Protein AF-A0A1A0UP91-F1 (afdb_monomer)

pLDDT: mean 86.41, std 17.24, range [36.59, 98.38]

Mean predicted aligned error: 8.43 Å

Secondary structure (DSSP, 8-state):
--------PPPPHHHHHHHHHHHHHTS---TT--HHHHHHHHHHHHHHHHHHHHHHHHHHHHHHHHHHHHHTTTPPPPHHHHHHHHHHHHHHHHHHHHIIIIIHHHHHHHHTT--------

Sequence (121 aa):
MCTVEYMPLETDPSILHAVKTVYTTDLGLPDDWTDAQRAEFIVAEAEKITWMVRAEASALGDQSIEQWTRRHDGRAPDPRVRSALRIAARAQALHIVLNTELYELIASDTEDEYPERVRTA

Foldseek 3Di:
DDPPPPPQPPQDVVLLVLLVCLCVPFVDDDPPDDPVRVNVVSRVLSSVLSVQLVVQLVVQLVVQQVVVCVVVVNDGDDPVVSVVSSVVSSVVSNVVSCCVSGVVVSVVVVVVVDDDPDDDD

Structure (mmCIF, N/CA/C/O backbone):
data_AF-A0A1A0UP91-F1
#
_entry.id   AF-A0A1A0UP91-F1
#
loop_
_atom_site.group_PDB
_atom_site.id
_atom_site.type_symbol
_atom_site.label_atom_id
_atom_site.label_alt_id
_atom_site.label_comp_id
_atom_site.label_asym_id
_atom_site.label_entity_id
_atom_site.label_seq_id
_atom_site.pdbx_PDB_ins_code
_atom_site.Cartn_x
_atom_site.Cartn_y
_atom_site.Cartn_z
_atom_site.occupancy
_atom_site.B_iso_or_equiv
_atom_site.auth_seq_id
_atom_site.auth_comp_id
_atom_site.auth_asym_id
_atom_site.auth_atom_id
_atom_site.pdbx_PDB_model_num
ATOM 1 N N . MET A 1 1 ? 28.492 9.913 18.419 1.00 40.47 1 MET A N 1
ATOM 2 C CA . MET A 1 1 ? 27.319 9.022 18.343 1.00 40.47 1 MET A CA 1
ATOM 3 C C . MET A 1 1 ? 26.376 9.645 17.333 1.00 40.47 1 MET A C 1
ATOM 5 O O . MET A 1 1 ? 25.957 10.769 17.561 1.00 40.47 1 MET A O 1
ATOM 9 N N . CYS A 1 2 ? 26.149 9.007 16.187 1.00 36.59 2 CYS A N 1
ATOM 10 C CA . CYS A 1 2 ? 25.166 9.498 15.226 1.00 36.59 2 CYS A CA 1
ATOM 11 C C . CYS A 1 2 ? 23.786 9.114 15.757 1.00 36.59 2 CYS A C 1
ATOM 13 O O . CYS A 1 2 ? 23.441 7.936 15.773 1.00 36.59 2 CYS A O 1
ATOM 15 N N . THR A 1 3 ? 23.029 10.090 16.246 1.00 40.69 3 THR A N 1
ATOM 16 C CA . THR A 1 3 ? 21.586 9.945 16.401 1.00 40.69 3 THR A CA 1
ATOM 17 C C . THR A 1 3 ? 21.033 9.797 14.992 1.00 40.69 3 THR A C 1
ATOM 19 O O . THR A 1 3 ? 21.037 10.754 14.222 1.00 40.69 3 THR A O 1
ATOM 22 N N . VAL A 1 4 ? 20.640 8.581 14.618 1.00 52.25 4 VAL A N 1
ATOM 23 C CA . VAL A 1 4 ? 19.670 8.405 13.539 1.00 52.25 4 VAL A CA 1
ATOM 24 C C . VAL A 1 4 ? 18.430 9.149 14.010 1.00 52.25 4 VAL A C 1
ATOM 26 O O . VAL A 1 4 ? 17.682 8.647 14.844 1.00 52.25 4 VAL A O 1
ATOM 29 N N . GLU A 1 5 ? 18.281 10.400 13.575 1.00 44.28 5 GLU A N 1
ATOM 30 C CA . GLU A 1 5 ? 16.986 11.056 13.594 1.00 44.28 5 GLU A CA 1
ATOM 31 C C . GLU A 1 5 ? 16.066 10.122 12.821 1.00 44.28 5 GLU A C 1
ATOM 33 O O . GLU A 1 5 ? 16.178 9.969 11.603 1.00 44.28 5 GLU A O 1
ATOM 38 N N . TYR A 1 6 ? 15.223 9.414 13.566 1.00 51.81 6 TYR A N 1
ATOM 39 C CA . TYR A 1 6 ? 14.048 8.762 13.038 1.00 51.81 6 TYR A CA 1
ATOM 40 C C . TYR A 1 6 ? 13.205 9.904 12.483 1.00 51.81 6 TYR A C 1
ATOM 42 O O . TYR A 1 6 ? 12.434 10.512 13.211 1.00 51.81 6 TYR A O 1
ATOM 50 N N . MET A 1 7 ? 13.459 10.309 11.238 1.00 52.22 7 MET A N 1
ATOM 51 C CA . MET A 1 7 ? 12.531 11.148 10.504 1.00 52.22 7 MET A CA 1
ATOM 52 C C . MET A 1 7 ? 11.326 10.246 10.273 1.00 52.22 7 MET A C 1
ATOM 54 O O . MET A 1 7 ? 11.456 9.314 9.470 1.00 52.22 7 MET A O 1
ATOM 58 N N . PRO A 1 8 ? 10.197 10.441 10.985 1.00 55.44 8 PRO A N 1
ATOM 59 C CA . PRO A 1 8 ? 9.002 9.702 10.653 1.00 55.44 8 PR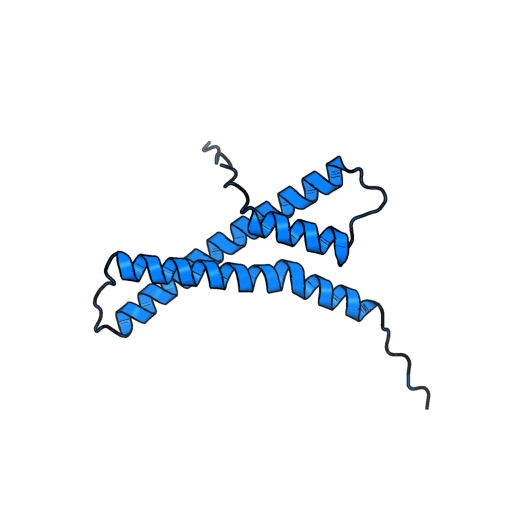O A CA 1
ATOM 60 C C . PRO A 1 8 ? 8.662 10.132 9.233 1.00 55.44 8 PRO A C 1
ATOM 62 O O . PRO A 1 8 ? 8.321 11.284 8.957 1.00 55.44 8 PRO A O 1
ATOM 65 N N . LEU A 1 9 ? 8.887 9.229 8.289 1.00 59.28 9 LEU A N 1
ATOM 66 C CA . LEU A 1 9 ? 8.382 9.424 6.953 1.00 59.28 9 LEU A CA 1
ATOM 67 C C . LEU A 1 9 ? 6.867 9.448 7.095 1.00 59.28 9 LEU A C 1
ATOM 69 O O . LEU A 1 9 ? 6.307 8.484 7.606 1.00 59.28 9 LEU A O 1
ATOM 73 N N . GLU A 1 10 ? 6.234 10.541 6.665 1.00 80.12 10 GLU A N 1
ATOM 74 C CA . GLU A 1 10 ? 4.780 10.683 6.753 1.00 80.12 10 GLU A CA 1
ATOM 75 C C . GLU A 1 10 ? 4.096 9.409 6.241 1.00 80.12 10 GLU A C 1
ATOM 77 O O . GLU A 1 10 ? 4.397 8.923 5.136 1.00 80.12 10 GLU A O 1
ATOM 82 N N . THR A 1 11 ? 3.218 8.857 7.078 1.00 86.56 11 THR A N 1
ATOM 83 C CA . THR A 1 11 ? 2.389 7.695 6.773 1.00 86.56 11 THR A CA 1
ATOM 84 C C . THR A 1 11 ? 1.625 7.946 5.484 1.00 86.56 11 THR A C 1
ATOM 86 O O . THR A 1 11 ? 1.027 9.011 5.308 1.00 86.56 11 THR A O 1
ATOM 89 N N . ASP A 1 12 ? 1.622 6.979 4.565 1.00 89.75 12 ASP A N 1
ATOM 90 C CA . ASP A 1 12 ? 0.806 7.118 3.362 1.00 89.75 12 ASP A CA 1
ATOM 91 C C . ASP A 1 12 ? -0.681 7.094 3.772 1.00 89.75 12 ASP A C 1
ATOM 93 O O . ASP A 1 12 ? -1.124 6.123 4.396 1.00 89.75 12 ASP A O 1
ATOM 97 N N . PRO A 1 13 ? -1.476 8.130 3.446 1.00 92.38 13 PRO A N 1
ATOM 98 C CA . PRO A 1 13 ? -2.868 8.211 3.886 1.00 92.38 13 PRO A CA 1
ATOM 99 C C . PRO A 1 13 ? -3.723 7.060 3.340 1.00 92.38 13 PRO A C 1
ATOM 101 O O . PRO A 1 13 ? -4.697 6.663 3.980 1.00 92.38 13 PRO A O 1
ATOM 104 N N . SER A 1 14 ? -3.351 6.491 2.190 1.00 91.75 14 SER A N 1
ATOM 105 C CA . SER A 1 14 ? -4.049 5.343 1.600 1.00 91.75 14 SER A CA 1
ATOM 106 C C . SER A 1 14 ? -3.790 4.072 2.407 1.00 91.75 14 SER A C 1
ATOM 108 O O . SER A 1 14 ? -4.708 3.287 2.632 1.00 91.75 14 SER A O 1
ATOM 110 N N . ILE A 1 15 ? -2.552 3.895 2.883 1.00 95.19 15 ILE A N 1
ATOM 111 C CA . ILE A 1 15 ? -2.160 2.771 3.744 1.00 95.19 15 ILE A CA 1
ATOM 112 C C . ILE A 1 15 ? -2.844 2.905 5.103 1.00 95.19 15 ILE A C 1
ATOM 114 O O . ILE A 1 15 ? -3.463 1.951 5.564 1.00 95.19 15 ILE A O 1
ATOM 118 N N . LEU A 1 16 ? -2.822 4.099 5.704 1.00 95.69 16 LEU A N 1
ATOM 119 C CA . LEU A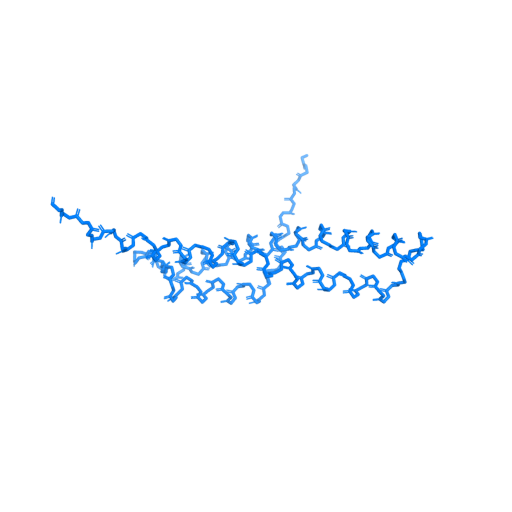 1 16 ? -3.521 4.364 6.963 1.00 95.69 16 LEU A CA 1
ATOM 120 C C . LEU A 1 16 ? -5.013 4.033 6.867 1.00 95.69 16 LEU A C 1
ATOM 122 O O . LEU A 1 16 ? -5.575 3.420 7.774 1.00 95.69 16 LEU A O 1
ATOM 126 N N . HIS A 1 17 ? -5.655 4.416 5.762 1.00 94.75 17 HIS A N 1
ATOM 127 C CA . HIS A 1 17 ? -7.052 4.080 5.525 1.00 94.75 17 HIS A CA 1
ATOM 128 C C . HIS A 1 17 ? -7.271 2.564 5.410 1.00 94.75 17 HIS A C 1
ATOM 130 O O . HIS A 1 17 ? -8.190 2.051 6.042 1.00 94.75 17 HIS A O 1
ATOM 136 N N . ALA A 1 18 ? -6.426 1.848 4.661 1.00 94.19 18 ALA A N 1
ATOM 137 C CA . ALA A 1 18 ? -6.534 0.398 4.500 1.00 94.19 18 ALA A CA 1
ATOM 138 C C . ALA A 1 18 ? -6.378 -0.350 5.835 1.00 94.19 18 ALA A C 1
ATOM 140 O O . ALA A 1 18 ? -7.233 -1.163 6.177 1.00 94.19 18 ALA A O 1
ATOM 141 N N . VAL A 1 19 ? -5.344 -0.014 6.615 1.00 95.56 19 VAL A N 1
ATOM 142 C CA . VAL A 1 19 ? -5.093 -0.584 7.950 1.00 95.56 19 VAL A CA 1
ATOM 143 C C . VAL A 1 19 ? -6.283 -0.327 8.867 1.00 95.56 19 VAL A C 1
ATOM 145 O O . VAL A 1 19 ? -6.816 -1.255 9.470 1.00 95.56 19 VAL A O 1
ATOM 148 N N . LYS A 1 20 ? -6.749 0.927 8.933 1.00 95.19 20 LYS A N 1
ATOM 149 C CA . LYS A 1 20 ? -7.907 1.285 9.754 1.00 95.19 20 LYS A CA 1
ATOM 150 C C . LYS A 1 20 ? -9.134 0.463 9.381 1.00 95.19 20 LYS A C 1
ATOM 152 O O . LYS A 1 20 ? -9.800 -0.040 10.277 1.00 95.19 20 LYS A O 1
ATOM 157 N N . THR A 1 21 ? -9.444 0.341 8.093 1.00 93.94 21 THR A N 1
ATOM 158 C CA . THR A 1 21 ? -10.593 -0.446 7.637 1.00 93.94 21 THR A CA 1
ATOM 159 C C . THR A 1 21 ? -10.458 -1.890 8.108 1.00 93.94 21 THR A C 1
ATOM 161 O O . THR A 1 21 ? -11.259 -2.303 8.934 1.00 93.94 21 THR A O 1
ATOM 164 N N . VAL A 1 22 ? -9.388 -2.591 7.723 1.00 93.69 22 VAL A N 1
ATOM 165 C CA . VAL A 1 22 ? -9.193 -4.020 8.029 1.00 93.69 22 VAL A CA 1
ATOM 166 C C . VAL A 1 22 ? -9.288 -4.329 9.527 1.00 93.69 22 VAL A C 1
ATOM 168 O O . VAL A 1 22 ? -9.998 -5.247 9.925 1.00 93.69 22 VAL A O 1
ATOM 171 N N . TYR A 1 23 ? -8.641 -3.538 10.385 1.00 92.75 23 TYR A N 1
ATOM 172 C CA . TYR A 1 23 ? -8.678 -3.773 11.835 1.00 92.75 23 TYR A CA 1
ATOM 173 C C . TYR A 1 23 ? -10.000 -3.376 12.502 1.00 92.75 23 TYR A C 1
ATOM 175 O O . TYR A 1 23 ? -10.272 -3.793 13.625 1.00 92.75 23 TYR A O 1
ATOM 183 N N . THR A 1 24 ? -10.833 -2.565 11.846 1.00 90.12 24 THR A N 1
ATOM 184 C CA . THR A 1 24 ? -12.165 -2.221 12.373 1.00 90.12 24 THR A CA 1
ATOM 185 C C . THR A 1 24 ? -13.287 -3.086 11.811 1.00 90.12 24 THR A C 1
ATOM 187 O O . THR A 1 24 ? -14.366 -3.094 12.402 1.00 90.12 24 THR A O 1
ATOM 190 N N . THR A 1 25 ? -13.057 -3.804 10.708 1.00 88.75 25 THR A N 1
ATOM 191 C CA . THR A 1 25 ? -14.077 -4.628 10.044 1.00 88.75 25 THR A CA 1
ATOM 192 C C . THR A 1 25 ? -13.808 -6.123 10.103 1.00 88.75 25 THR A C 1
ATOM 194 O O . THR A 1 25 ? -14.760 -6.867 10.315 1.00 88.75 25 THR A O 1
ATOM 197 N N . ASP A 1 26 ? -12.558 -6.551 9.923 1.00 88.62 26 ASP A N 1
ATOM 198 C CA . ASP A 1 26 ? -12.222 -7.956 9.669 1.00 88.62 26 ASP A CA 1
ATOM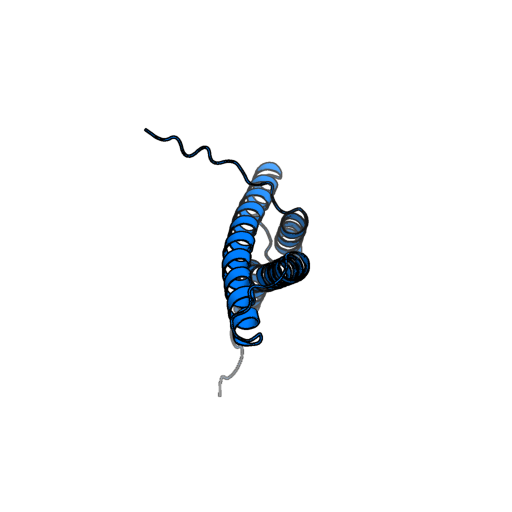 199 C C . ASP A 1 26 ? -11.400 -8.571 10.810 1.00 88.62 26 ASP A C 1
ATOM 201 O O . ASP A 1 26 ? -11.832 -9.556 11.391 1.00 88.62 26 ASP A O 1
ATOM 205 N N . LEU A 1 27 ? -10.259 -7.971 11.181 1.00 89.12 27 LEU A N 1
ATOM 206 C CA . LEU A 1 27 ? -9.344 -8.548 12.188 1.00 89.12 27 LEU A CA 1
ATOM 207 C C . LEU A 1 27 ? -9.725 -8.220 13.640 1.00 89.12 27 LEU A C 1
ATOM 209 O O . LEU A 1 27 ? -9.315 -8.904 14.574 1.00 89.12 27 LEU A O 1
ATOM 213 N N . GLY A 1 28 ? -10.470 -7.132 13.845 1.00 88.00 28 GLY A N 1
ATOM 214 C CA . GLY A 1 28 ? -10.763 -6.610 15.177 1.00 88.00 28 GLY A CA 1
ATOM 215 C C . GLY A 1 28 ? -9.533 -6.068 15.920 1.00 88.00 28 GLY A C 1
ATOM 216 O O . GLY A 1 28 ? -8.383 -6.190 15.503 1.00 88.00 28 GLY A O 1
ATOM 217 N N . LEU A 1 29 ? -9.788 -5.419 17.053 1.00 91.56 29 LEU A N 1
ATOM 218 C CA . LEU A 1 29 ? -8.770 -4.975 18.007 1.00 91.56 29 LEU A CA 1
ATOM 219 C C . LEU A 1 29 ? -9.224 -5.377 19.411 1.00 91.56 29 LEU A C 1
ATOM 221 O O . LEU A 1 29 ? -10.433 -5.476 19.630 1.00 91.56 29 LEU A O 1
ATOM 225 N N . PRO A 1 30 ? -8.305 -5.555 20.376 1.00 92.50 30 PRO A N 1
ATOM 226 C CA . PRO A 1 30 ? -8.681 -5.966 21.724 1.00 92.50 30 PRO A CA 1
ATOM 227 C C . PRO A 1 30 ? -9.740 -5.048 22.357 1.00 92.50 30 PRO A C 1
ATOM 229 O O . PRO A 1 30 ? -9.649 -3.815 22.305 1.00 92.50 30 PRO A O 1
ATOM 232 N N . ASP A 1 31 ? -10.768 -5.650 22.956 1.00 89.00 31 ASP A N 1
ATOM 233 C CA . ASP A 1 31 ? -11.913 -4.931 23.534 1.00 89.00 31 ASP A CA 1
ATOM 234 C C . ASP A 1 31 ? -11.548 -4.090 24.762 1.00 89.00 31 ASP A C 1
ATOM 236 O O . ASP A 1 31 ? -12.199 -3.088 25.051 1.00 89.00 31 ASP A O 1
ATOM 240 N N . ASP A 1 32 ? -10.483 -4.467 25.466 1.00 95.38 32 ASP A N 1
ATOM 241 C CA . ASP A 1 32 ? -9.951 -3.758 26.627 1.00 95.38 32 ASP A CA 1
ATOM 242 C C . ASP A 1 32 ? -9.095 -2.537 26.253 1.00 95.38 32 ASP A C 1
ATOM 244 O O . ASP A 1 32 ? -8.768 -1.721 27.120 1.00 95.38 32 ASP A O 1
ATOM 248 N N . TRP A 1 33 ? -8.746 -2.374 24.972 1.00 95.44 33 TRP A N 1
ATOM 249 C CA . TRP A 1 33 ? -8.001 -1.208 24.512 1.00 95.44 33 TRP A CA 1
ATOM 250 C C . TRP A 1 33 ? -8.878 0.037 24.451 1.00 95.44 33 TRP A C 1
ATOM 252 O O . TRP A 1 33 ? -9.943 0.053 23.833 1.00 95.44 33 TRP A O 1
ATOM 262 N N . THR A 1 34 ? -8.352 1.128 25.003 1.00 96.38 34 THR A N 1
ATOM 263 C CA . THR A 1 34 ? -8.913 2.473 24.845 1.00 96.38 34 THR A CA 1
ATOM 264 C C . THR A 1 34 ? -8.824 2.957 23.396 1.00 96.38 34 THR A C 1
ATOM 266 O O . THR A 1 34 ? -7.960 2.527 22.628 1.00 96.38 34 THR A O 1
ATOM 269 N N . ASP A 1 35 ? -9.652 3.940 23.036 1.00 93.62 35 ASP A N 1
ATOM 270 C CA . ASP A 1 35 ? -9.607 4.576 21.711 1.00 93.62 35 ASP A CA 1
ATOM 271 C C . ASP A 1 35 ? -8.219 5.139 21.366 1.00 93.62 35 ASP A C 1
ATOM 273 O O . ASP A 1 35 ? -7.798 5.088 20.211 1.00 93.62 35 ASP A O 1
ATOM 277 N N . ALA A 1 36 ? -7.484 5.638 22.366 1.00 94.31 36 ALA A N 1
ATOM 278 C CA . ALA A 1 36 ? -6.129 6.149 22.182 1.00 94.31 36 ALA A CA 1
ATOM 279 C C . ALA A 1 36 ? -5.142 5.035 21.796 1.00 94.31 36 ALA A C 1
ATOM 281 O O . ALA A 1 36 ? -4.391 5.198 20.839 1.00 94.31 36 ALA A O 1
ATOM 282 N N . GLN A 1 37 ? -5.192 3.889 22.483 1.00 95.50 37 GLN A N 1
ATOM 283 C CA . GLN A 1 37 ? -4.340 2.731 22.179 1.00 95.50 37 GLN A CA 1
ATOM 284 C C . GLN A 1 37 ? -4.655 2.149 20.799 1.00 95.50 37 GLN A C 1
ATOM 286 O O . GLN A 1 37 ? -3.747 1.840 20.031 1.00 95.50 37 GLN A O 1
ATOM 291 N N . ARG A 1 38 ? -5.945 2.061 20.450 1.00 95.75 38 ARG A N 1
ATOM 292 C CA . ARG A 1 38 ? -6.385 1.627 19.118 1.00 95.75 38 ARG A CA 1
ATOM 293 C C . ARG A 1 38 ? -5.854 2.565 18.034 1.00 95.75 38 ARG A C 1
ATOM 295 O O . ARG A 1 38 ? -5.308 2.102 17.040 1.00 95.75 38 ARG A O 1
ATOM 302 N N . ALA A 1 39 ? -5.976 3.879 18.224 1.00 93.62 39 ALA A N 1
ATOM 303 C CA . ALA A 1 39 ? -5.477 4.859 17.262 1.00 93.62 39 ALA A CA 1
ATOM 304 C C . ALA A 1 39 ? -3.947 4.806 17.106 1.00 93.62 39 ALA A C 1
ATOM 306 O O . ALA A 1 39 ? -3.457 4.846 15.979 1.00 93.62 39 ALA A O 1
ATOM 307 N N . GLU A 1 40 ? -3.207 4.686 18.211 1.00 94.88 40 GLU A N 1
ATOM 308 C CA . GLU A 1 40 ? -1.744 4.569 18.204 1.00 94.88 40 GLU A CA 1
ATOM 309 C C . GLU A 1 40 ? -1.284 3.318 17.450 1.00 94.88 40 GLU A C 1
ATOM 311 O O . GLU A 1 40 ? -0.418 3.410 16.581 1.00 94.88 40 GLU A O 1
ATOM 316 N N . PHE A 1 41 ? -1.926 2.175 17.705 1.00 95.19 41 PHE A N 1
ATOM 317 C CA . PHE A 1 41 ? -1.648 0.934 16.989 1.00 95.19 41 PHE A CA 1
ATOM 318 C C . PHE A 1 41 ? -1.876 1.075 15.478 1.00 95.19 41 PHE A C 1
ATOM 320 O O . PHE A 1 41 ? -0.995 0.742 14.690 1.00 95.19 41 PHE A O 1
ATOM 327 N N . ILE A 1 42 ? -3.023 1.624 15.063 1.00 95.50 42 ILE A N 1
ATOM 328 C CA . ILE A 1 42 ? -3.345 1.805 13.639 1.00 95.50 42 ILE A CA 1
ATOM 329 C C . ILE A 1 42 ? -2.327 2.711 12.938 1.00 95.50 42 ILE A C 1
ATOM 331 O O . ILE A 1 42 ? -1.936 2.434 11.804 1.00 95.50 42 ILE A O 1
ATOM 335 N N . VAL A 1 43 ? -1.885 3.787 13.596 1.00 94.81 43 VAL A N 1
ATOM 336 C CA . VAL A 1 43 ? -0.857 4.681 13.046 1.00 94.81 43 VAL A CA 1
ATOM 337 C C . VAL A 1 43 ? 0.481 3.956 12.927 1.00 94.81 43 VAL A C 1
ATOM 339 O O . VAL A 1 43 ? 1.083 3.994 11.855 1.00 94.81 43 VAL A O 1
ATOM 342 N N . ALA A 1 44 ? 0.917 3.259 13.977 1.00 94.38 44 ALA A N 1
ATOM 343 C CA . ALA A 1 44 ? 2.183 2.533 13.984 1.00 94.38 44 ALA A CA 1
ATOM 344 C C . ALA A 1 44 ? 2.226 1.423 12.918 1.00 94.38 44 ALA A C 1
ATOM 346 O O . ALA A 1 44 ? 3.216 1.293 12.193 1.00 94.38 44 ALA A O 1
ATOM 347 N N . GLU A 1 45 ? 1.140 0.666 12.758 1.00 94.94 45 GLU A N 1
ATOM 348 C CA . GLU A 1 45 ? 1.064 -0.389 11.744 1.00 94.94 45 GLU A CA 1
ATOM 349 C C . GLU A 1 45 ? 1.059 0.204 10.325 1.00 94.94 45 GLU A C 1
ATOM 351 O O . GLU A 1 45 ? 1.758 -0.275 9.430 1.00 94.94 45 GLU A O 1
ATOM 356 N N . ALA A 1 46 ? 0.357 1.321 10.116 1.00 95.69 46 ALA A N 1
ATOM 357 C CA . ALA A 1 46 ? 0.384 2.029 8.841 1.00 95.69 46 ALA A CA 1
ATOM 358 C C . ALA A 1 46 ? 1.764 2.624 8.516 1.00 95.69 46 ALA A C 1
ATOM 360 O O . ALA A 1 46 ? 2.171 2.635 7.350 1.00 95.69 46 ALA A O 1
ATOM 361 N N . GLU A 1 47 ? 2.506 3.105 9.516 1.00 94.88 47 GLU A N 1
ATOM 362 C CA . GLU A 1 47 ? 3.893 3.551 9.355 1.00 94.88 47 GLU A CA 1
ATOM 363 C C . GLU A 1 47 ? 4.800 2.390 8.941 1.00 94.88 47 GLU A C 1
ATOM 365 O O . GLU A 1 47 ? 5.526 2.510 7.949 1.00 94.88 47 GLU A O 1
ATOM 370 N N . LYS A 1 48 ? 4.716 1.246 9.632 1.00 94.81 48 LYS A N 1
ATOM 371 C CA . LYS A 1 48 ? 5.453 0.021 9.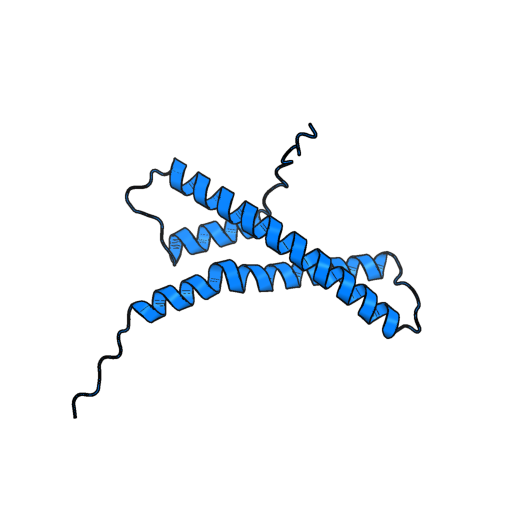281 1.00 94.81 48 LYS A CA 1
ATOM 372 C C . LYS A 1 48 ? 5.191 -0.377 7.827 1.00 94.81 48 LYS A C 1
ATOM 374 O O . LYS A 1 48 ? 6.134 -0.514 7.044 1.00 94.81 48 LYS A O 1
ATOM 379 N N . ILE A 1 49 ? 3.924 -0.488 7.433 1.00 95.62 49 ILE A N 1
ATOM 380 C CA . ILE A 1 49 ? 3.545 -0.865 6.064 1.00 95.62 49 ILE A CA 1
ATOM 381 C C . ILE A 1 49 ? 4.015 0.195 5.056 1.00 95.62 49 ILE A C 1
ATOM 383 O O . ILE A 1 49 ? 4.510 -0.145 3.981 1.00 95.62 49 ILE A O 1
ATOM 387 N N . THR A 1 50 ? 3.959 1.484 5.406 1.00 95.69 50 THR A N 1
ATOM 388 C CA . THR A 1 50 ? 4.505 2.568 4.571 1.00 95.69 50 THR A CA 1
ATOM 389 C C . THR A 1 50 ? 5.998 2.373 4.296 1.00 95.69 50 THR A C 1
ATOM 391 O O . THR A 1 50 ? 6.441 2.553 3.157 1.00 95.69 50 THR A O 1
ATOM 394 N N . TRP A 1 51 ? 6.785 1.985 5.301 1.00 94.94 51 TRP A N 1
ATOM 395 C CA . TRP A 1 51 ? 8.206 1.678 5.125 1.00 94.94 51 TRP A CA 1
ATOM 396 C C . TRP A 1 51 ? 8.433 0.470 4.216 1.00 94.94 51 TRP A C 1
ATOM 398 O O . TRP A 1 51 ? 9.274 0.539 3.315 1.00 94.94 51 TRP A O 1
ATOM 408 N N . MET A 1 52 ? 7.651 -0.595 4.391 1.00 96.44 52 MET A N 1
ATOM 409 C CA . MET A 1 52 ? 7.736 -1.801 3.561 1.00 96.44 52 MET A CA 1
ATOM 410 C C . MET A 1 52 ? 7.411 -1.506 2.093 1.00 96.44 52 MET A C 1
ATOM 412 O O . MET A 1 52 ? 8.187 -1.867 1.210 1.00 96.44 52 MET A O 1
ATOM 416 N N . VAL A 1 53 ? 6.341 -0.750 1.822 1.00 96.31 53 VAL A N 1
ATOM 417 C CA . VAL A 1 53 ? 5.978 -0.327 0.457 1.00 96.31 53 VAL A CA 1
ATOM 418 C C . VAL A 1 53 ? 7.092 0.493 -0.185 1.00 96.31 53 VAL A C 1
ATOM 420 O O . VAL A 1 53 ? 7.379 0.319 -1.367 1.00 96.31 53 VAL A O 1
ATOM 423 N N . ARG A 1 54 ? 7.747 1.389 0.562 1.00 95.31 54 ARG A N 1
ATOM 424 C CA . ARG A 1 54 ? 8.863 2.192 0.031 1.00 95.31 54 ARG A CA 1
ATOM 425 C C . ARG A 1 54 ? 10.068 1.326 -0.324 1.00 95.31 54 ARG A C 1
ATOM 427 O O . ARG A 1 54 ? 10.656 1.535 -1.387 1.00 95.31 54 ARG A O 1
ATOM 434 N N . ALA A 1 55 ? 10.425 0.381 0.542 1.00 96.12 55 ALA A N 1
ATOM 435 C CA . ALA A 1 55 ? 11.526 -0.544 0.295 1.00 96.12 55 ALA A CA 1
ATOM 436 C C . ALA A 1 55 ? 11.255 -1.402 -0.953 1.00 96.12 55 ALA A C 1
ATOM 438 O O . ALA A 1 55 ? 12.075 -1.426 -1.874 1.00 96.12 55 ALA A O 1
ATOM 439 N N . GLU A 1 56 ? 10.065 -1.999 -1.032 1.00 97.88 56 GLU A N 1
ATOM 440 C C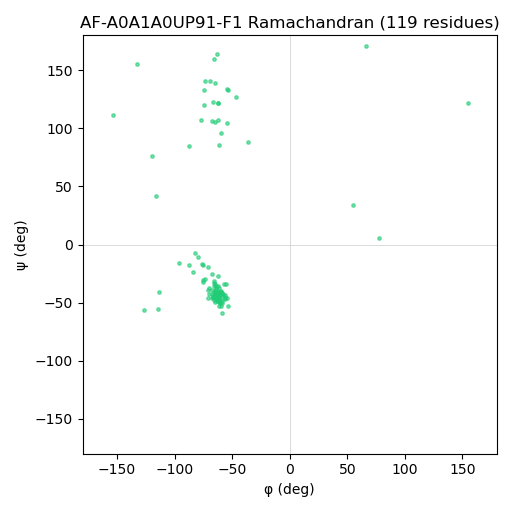A . GLU A 1 56 ? 9.647 -2.838 -2.157 1.00 97.88 56 GLU A CA 1
ATOM 441 C C . GLU A 1 56 ? 9.553 -2.034 -3.464 1.00 97.88 56 GLU A C 1
ATOM 443 O O . GLU A 1 56 ? 10.060 -2.447 -4.507 1.00 97.88 56 GLU A O 1
ATOM 448 N N . ALA A 1 57 ? 9.003 -0.816 -3.416 1.00 97.62 57 ALA A N 1
ATOM 449 C CA . ALA A 1 57 ? 8.926 0.070 -4.577 1.00 97.62 57 ALA A CA 1
ATOM 450 C C . ALA A 1 57 ? 10.311 0.452 -5.114 1.00 97.62 57 ALA A C 1
ATO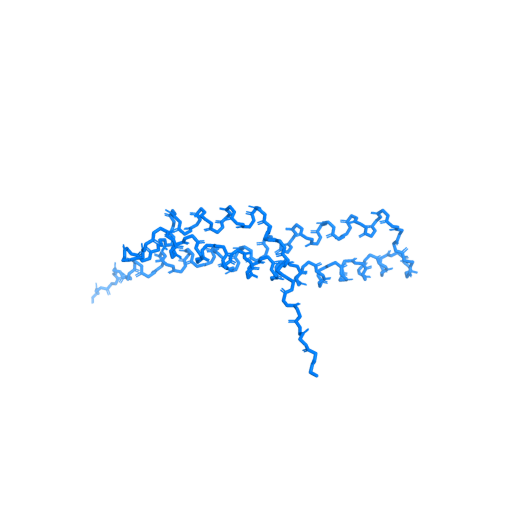M 452 O O . ALA A 1 57 ? 10.479 0.602 -6.328 1.00 97.62 57 ALA A O 1
ATOM 453 N N . SER A 1 58 ? 11.302 0.620 -4.231 1.00 97.06 58 SER A N 1
ATOM 454 C CA . SER A 1 58 ? 12.683 0.874 -4.645 1.00 97.06 58 SER A CA 1
ATOM 455 C C . SER A 1 58 ? 13.246 -0.326 -5.402 1.00 97.06 58 SER A C 1
ATOM 457 O O . SER A 1 58 ? 13.755 -0.156 -6.510 1.00 97.06 58 SER A O 1
ATOM 459 N N . ALA A 1 59 ? 13.093 -1.533 -4.848 1.00 98.00 59 ALA A N 1
ATOM 460 C CA . ALA A 1 59 ? 13.576 -2.765 -5.467 1.00 98.00 59 ALA A CA 1
ATOM 461 C C . ALA A 1 59 ? 12.925 -3.012 -6.841 1.00 98.00 59 ALA A C 1
ATOM 463 O O . ALA A 1 59 ? 13.625 -3.189 -7.842 1.00 98.00 59 ALA A O 1
ATOM 464 N N . LEU A 1 60 ? 11.593 -2.932 -6.921 1.00 98.38 60 LEU A N 1
ATOM 465 C CA . LEU A 1 60 ? 10.841 -3.092 -8.171 1.00 98.38 60 LEU A CA 1
ATOM 466 C C . LEU A 1 60 ? 11.168 -1.998 -9.192 1.00 98.38 60 LEU A C 1
ATOM 468 O O . LEU A 1 60 ? 11.217 -2.255 -10.398 1.00 98.38 60 LEU A O 1
ATOM 472 N N . GLY A 1 61 ? 11.406 -0.769 -8.731 1.00 98.00 61 GLY A N 1
ATOM 473 C CA . GLY A 1 61 ? 11.777 0.356 -9.583 1.00 98.00 61 GLY A CA 1
ATOM 474 C C . GLY A 1 61 ? 13.137 0.149 -10.242 1.00 98.00 61 GLY A C 1
ATOM 475 O O . GLY A 1 61 ? 13.268 0.340 -11.455 1.00 98.00 61 GLY A O 1
ATOM 476 N N . ASP A 1 62 ? 14.130 -0.282 -9.468 1.00 98.06 62 ASP A N 1
ATOM 477 C CA . ASP A 1 62 ? 15.471 -0.573 -9.974 1.00 98.06 62 ASP A CA 1
ATOM 478 C C . ASP A 1 62 ? 15.448 -1.767 -10.938 1.00 98.06 62 ASP A C 1
ATOM 480 O O . ASP A 1 62 ? 15.989 -1.678 -12.045 1.00 98.06 62 ASP A O 1
ATOM 484 N N . GLN A 1 63 ? 14.709 -2.826 -10.596 1.00 98.25 63 GLN A N 1
ATOM 485 C CA . GLN A 1 63 ? 14.491 -3.970 -11.481 1.00 98.25 63 GLN A CA 1
ATOM 486 C C . GLN A 1 63 ? 13.813 -3.554 -12.798 1.00 98.25 63 GLN A C 1
ATOM 488 O O . GLN A 1 63 ? 14.203 -3.999 -13.879 1.00 98.25 63 GLN A O 1
ATOM 493 N N . SER A 1 64 ? 12.809 -2.678 -12.735 1.00 98.06 64 SER A N 1
ATOM 494 C CA . SER A 1 64 ? 12.079 -2.197 -13.912 1.00 98.06 64 SER A CA 1
ATOM 495 C C . SER A 1 64 ? 12.967 -1.370 -14.842 1.00 98.06 64 SER A C 1
ATOM 497 O O . SER A 1 64 ? 12.907 -1.534 -16.063 1.00 98.06 64 SER A O 1
ATOM 499 N N . ILE A 1 65 ? 13.826 -0.512 -14.282 1.00 97.94 65 ILE A N 1
ATOM 500 C CA . ILE A 1 65 ? 14.814 0.267 -15.044 1.00 97.94 65 ILE A CA 1
ATOM 501 C C . ILE A 1 65 ? 15.828 -0.660 -15.714 1.00 97.94 65 ILE A C 1
ATOM 503 O O . ILE A 1 65 ? 16.144 -0.473 -16.892 1.00 97.94 65 ILE A O 1
ATOM 507 N N . GLU A 1 66 ? 16.320 -1.668 -14.996 1.00 97.94 66 GLU A N 1
ATOM 508 C CA . GLU A 1 66 ? 17.265 -2.636 -15.543 1.00 97.94 66 GLU A CA 1
ATOM 509 C C . GLU A 1 66 ? 16.640 -3.429 -16.699 1.00 97.94 66 GLU A C 1
ATOM 511 O O . GLU A 1 66 ? 17.217 -3.525 -17.785 1.00 97.94 66 GLU A O 1
ATOM 516 N N . GLN A 1 67 ? 15.424 -3.944 -16.508 1.00 97.88 67 GLN A N 1
ATOM 517 C CA . GLN A 1 67 ? 14.706 -4.665 -17.553 1.00 97.88 67 GLN A CA 1
ATOM 518 C C . GLN A 1 67 ? 14.425 -3.789 -18.779 1.00 97.88 67 GLN A C 1
ATOM 520 O O . GLN A 1 67 ? 14.560 -4.259 -19.908 1.00 97.88 67 GLN A O 1
ATOM 525 N N . TRP A 1 68 ? 14.045 -2.524 -18.580 1.00 98.12 68 TRP A N 1
ATOM 526 C CA . TRP A 1 68 ? 13.869 -1.576 -19.678 1.00 98.12 68 TRP A CA 1
ATOM 527 C C . TRP A 1 68 ? 15.184 -1.376 -20.439 1.00 98.12 68 TRP A C 1
ATOM 529 O O . TRP A 1 68 ? 15.231 -1.557 -21.651 1.00 98.12 68 TRP A O 1
ATOM 539 N N . THR A 1 69 ? 16.277 -1.118 -19.722 1.00 97.69 69 THR A N 1
ATOM 540 C CA . THR A 1 69 ? 17.614 -0.901 -20.298 1.00 97.69 69 THR A CA 1
ATOM 541 C C . THR A 1 69 ? 18.053 -2.084 -21.166 1.00 97.69 69 THR A C 1
ATOM 543 O O . THR A 1 69 ? 18.496 -1.895 -22.299 1.00 97.69 69 THR A O 1
ATOM 546 N N . ARG A 1 70 ? 17.855 -3.321 -20.687 1.00 97.75 70 ARG A N 1
ATOM 547 C CA . ARG A 1 70 ? 18.158 -4.549 -21.447 1.00 97.75 70 ARG A CA 1
ATOM 548 C C . ARG A 1 70 ? 17.337 -4.670 -22.736 1.00 97.75 70 ARG A C 1
ATOM 550 O O . ARG A 1 70 ? 17.862 -5.136 -23.739 1.00 97.75 70 ARG A O 1
ATOM 557 N N . ARG A 1 71 ? 16.066 -4.251 -22.722 1.00 97.31 71 ARG A N 1
ATOM 558 C CA . ARG A 1 71 ? 15.179 -4.268 -23.904 1.00 97.31 71 ARG A CA 1
ATOM 559 C C . ARG A 1 71 ? 15.477 -3.147 -24.903 1.00 97.31 71 ARG A C 1
ATOM 561 O O . ARG A 1 71 ? 15.026 -3.228 -26.039 1.00 97.31 71 ARG A O 1
ATOM 568 N N . HIS A 1 72 ? 16.211 -2.120 -24.485 1.00 97.06 72 HIS A N 1
ATOM 569 C CA . HIS A 1 72 ? 16.514 -0.930 -25.279 1.00 97.06 72 HIS A CA 1
ATOM 570 C C . HIS A 1 72 ? 18.018 -0.795 -25.574 1.00 97.06 72 HIS A C 1
ATOM 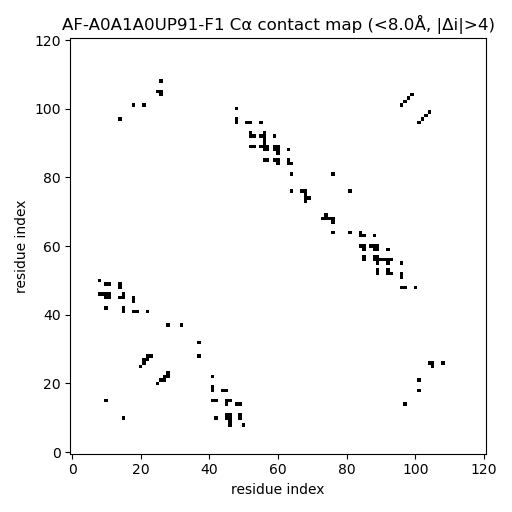572 O O . HIS A 1 72 ? 18.573 0.302 -25.513 1.00 97.06 72 HIS A O 1
ATOM 578 N N . ASP A 1 73 ? 18.679 -1.912 -25.897 1.00 96.38 73 ASP A N 1
ATOM 579 C CA . ASP A 1 73 ? 20.085 -1.972 -26.331 1.00 96.38 73 ASP A CA 1
ATOM 580 C C . ASP A 1 73 ? 21.075 -1.315 -25.352 1.00 96.38 73 ASP A C 1
ATOM 582 O O . ASP A 1 73 ? 22.056 -0.686 -25.749 1.00 96.38 73 ASP A O 1
ATOM 586 N N . GLY A 1 74 ? 20.799 -1.404 -24.048 1.00 96.44 74 GLY A N 1
ATOM 587 C CA . GLY A 1 74 ? 21.642 -0.812 -23.009 1.00 96.44 74 GLY A CA 1
ATOM 588 C C . GLY A 1 74 ? 21.478 0.701 -22.843 1.00 96.44 74 GLY A C 1
ATOM 589 O O . GLY A 1 74 ? 22.205 1.310 -22.058 1.00 96.44 74 GLY A O 1
ATOM 590 N N . ARG A 1 75 ? 20.532 1.334 -23.548 1.00 95.88 75 ARG A N 1
ATOM 591 C CA . ARG A 1 75 ? 20.241 2.762 -23.371 1.00 95.88 75 ARG A CA 1
ATOM 592 C C . ARG A 1 75 ? 19.594 3.000 -22.013 1.00 95.88 75 ARG A C 1
ATOM 594 O O . ARG A 1 75 ? 18.742 2.231 -21.580 1.00 95.88 75 ARG A O 1
ATOM 601 N N . ALA A 1 76 ? 19.968 4.099 -21.364 1.00 94.81 76 ALA A N 1
ATOM 602 C CA . ALA A 1 76 ? 19.305 4.541 -20.145 1.00 94.81 76 ALA A CA 1
ATOM 603 C C . ALA A 1 76 ? 17.923 5.141 -20.472 1.00 94.81 76 ALA A C 1
ATOM 605 O O . ALA A 1 76 ? 17.804 5.859 -21.472 1.00 94.81 76 ALA A O 1
ATOM 606 N N . PRO A 1 77 ? 16.888 4.890 -19.648 1.00 96.38 77 PRO A N 1
ATOM 607 C CA . PRO A 1 77 ? 15.588 5.517 -19.834 1.00 96.38 77 PRO A CA 1
ATOM 608 C C . PRO A 1 77 ? 15.693 7.022 -19.617 1.00 96.38 77 PRO A C 1
ATOM 610 O O . PRO A 1 77 ? 16.349 7.487 -18.679 1.00 96.38 77 PRO A O 1
ATOM 613 N N . ASP A 1 78 ? 15.005 7.787 -20.461 1.00 97.56 78 ASP A N 1
ATOM 614 C CA . ASP A 1 78 ? 14.857 9.220 -20.242 1.00 97.56 78 ASP A CA 1
ATOM 615 C C . ASP A 1 78 ? 14.084 9.501 -18.933 1.00 97.56 78 ASP A C 1
ATOM 617 O O . ASP A 1 78 ? 13.425 8.608 -18.379 1.00 97.56 78 ASP A O 1
ATOM 621 N N . PRO A 1 79 ? 14.136 10.737 -18.403 1.00 97.38 79 PRO A N 1
ATOM 622 C CA . PRO A 1 79 ? 13.512 11.062 -17.123 1.00 97.38 79 PRO A CA 1
ATOM 623 C C . PRO A 1 79 ? 12.009 10.759 -17.051 1.00 97.38 79 PRO A C 1
ATOM 625 O O . PRO A 1 79 ? 11.520 10.366 -15.988 1.00 97.38 79 PRO A O 1
ATOM 628 N N . ARG A 1 80 ? 11.270 10.903 -18.160 1.00 98.00 80 ARG A N 1
ATOM 629 C CA . ARG A 1 80 ? 9.827 10.635 -18.201 1.00 98.00 80 ARG A CA 1
ATOM 630 C C . ARG A 1 80 ? 9.564 9.139 -18.098 1.00 98.00 80 ARG A C 1
ATOM 632 O O . ARG A 1 80 ? 8.728 8.731 -17.294 1.00 98.00 80 ARG A O 1
ATOM 639 N N . VAL A 1 81 ? 10.299 8.329 -18.857 1.00 97.88 81 VAL A N 1
ATOM 640 C CA . VAL A 1 81 ? 10.200 6.864 -18.787 1.00 97.88 81 VAL A CA 1
ATOM 641 C C . VAL A 1 81 ? 10.613 6.362 -17.407 1.00 97.88 81 VAL A C 1
ATOM 643 O O . VAL A 1 81 ? 9.892 5.579 -16.794 1.00 97.88 81 VAL A O 1
ATOM 646 N N . ARG A 1 82 ? 11.724 6.866 -16.862 1.00 97.44 82 ARG A N 1
ATOM 647 C CA . ARG A 1 82 ? 12.193 6.496 -15.520 1.00 97.44 82 ARG A CA 1
ATOM 648 C C . ARG A 1 82 ? 11.156 6.807 -14.439 1.00 97.44 82 ARG A C 1
ATOM 650 O O . ARG A 1 82 ? 10.954 5.995 -13.540 1.00 97.44 82 ARG A O 1
ATOM 657 N N . SER A 1 83 ? 10.498 7.963 -14.530 1.00 97.94 83 SER A N 1
ATOM 658 C CA . SER A 1 83 ? 9.412 8.336 -13.618 1.00 97.94 83 SER A CA 1
ATOM 659 C C . SER A 1 83 ? 8.223 7.378 -13.737 1.00 97.94 83 SER A C 1
ATOM 661 O O . SER A 1 83 ? 7.757 6.857 -12.726 1.00 97.94 83 SER A O 1
ATOM 663 N N . ALA A 1 84 ? 7.793 7.059 -14.962 1.00 98.12 84 ALA A N 1
ATOM 664 C CA . ALA A 1 84 ? 6.697 6.120 -15.197 1.00 98.12 84 ALA A CA 1
ATOM 665 C C . ALA A 1 84 ? 6.983 4.722 -14.619 1.00 98.12 84 ALA A C 1
ATOM 667 O O . ALA A 1 84 ? 6.120 4.151 -13.956 1.00 98.12 84 ALA A O 1
ATOM 668 N N . LEU A 1 85 ? 8.206 4.205 -14.794 1.00 98.12 85 LEU A N 1
ATOM 669 C CA . LEU A 1 85 ? 8.625 2.920 -14.218 1.00 98.12 85 LEU A CA 1
ATOM 670 C C . LEU A 1 85 ? 8.569 2.936 -12.684 1.00 98.12 85 LEU A C 1
ATOM 672 O O . LEU A 1 85 ? 8.091 1.984 -12.077 1.00 98.12 85 LEU A O 1
ATOM 676 N N . ARG A 1 86 ? 9.002 4.029 -12.046 1.00 97.62 86 ARG A N 1
ATOM 677 C CA . ARG A 1 86 ? 8.956 4.165 -10.581 1.00 97.62 86 ARG A CA 1
ATOM 678 C C . ARG A 1 86 ? 7.538 4.310 -10.034 1.00 97.62 86 ARG A C 1
ATOM 680 O O . ARG A 1 86 ? 7.244 3.764 -8.976 1.00 97.62 86 ARG A O 1
ATOM 687 N N . ILE A 1 87 ? 6.658 5.018 -10.741 1.00 97.06 87 ILE A N 1
ATOM 688 C CA . ILE A 1 87 ? 5.239 5.122 -10.369 1.00 97.06 87 ILE A CA 1
ATOM 689 C C . ILE A 1 87 ? 4.576 3.743 -10.447 1.00 97.06 87 ILE A C 1
ATOM 691 O O . ILE A 1 87 ? 3.895 3.345 -9.504 1.00 97.06 87 ILE A O 1
ATOM 695 N N . ALA A 1 88 ? 4.820 2.996 -11.528 1.00 97.88 88 ALA A N 1
ATOM 696 C CA . ALA A 1 88 ? 4.310 1.636 -11.679 1.00 97.88 88 ALA A CA 1
ATOM 697 C C . ALA A 1 88 ? 4.839 0.702 -10.577 1.00 97.88 88 ALA A C 1
ATOM 699 O O . ALA A 1 88 ? 4.056 -0.009 -9.954 1.00 97.88 88 ALA A O 1
ATOM 700 N N . ALA A 1 89 ? 6.139 0.772 -10.274 1.00 97.88 89 ALA A N 1
ATOM 701 C CA . ALA A 1 89 ? 6.751 0.011 -9.187 1.00 97.88 89 ALA A CA 1
ATOM 702 C C . ALA A 1 89 ? 6.130 0.332 -7.820 1.00 97.88 89 ALA A C 1
ATOM 704 O O . ALA A 1 89 ? 5.861 -0.580 -7.047 1.00 97.88 89 ALA A O 1
ATOM 705 N N . ARG A 1 90 ? 5.830 1.608 -7.529 1.00 96.44 90 ARG A N 1
ATOM 706 C CA . ARG A 1 90 ? 5.140 1.991 -6.286 1.00 96.44 90 ARG A CA 1
ATOM 707 C C . ARG A 1 90 ? 3.728 1.415 -6.206 1.00 96.44 90 ARG A C 1
ATOM 709 O O . ARG A 1 90 ? 3.342 0.933 -5.147 1.00 96.44 90 ARG A O 1
ATOM 716 N N . ALA A 1 91 ? 2.968 1.460 -7.299 1.00 96.12 91 ALA A N 1
ATOM 717 C CA . ALA A 1 91 ? 1.625 0.883 -7.333 1.00 96.12 91 ALA A CA 1
ATOM 718 C C . ALA A 1 91 ? 1.658 -0.641 -7.119 1.00 96.12 91 ALA A C 1
ATOM 720 O O . ALA A 1 91 ? 0.849 -1.176 -6.365 1.00 96.12 91 ALA A O 1
ATOM 721 N N . GLN A 1 92 ? 2.625 -1.328 -7.733 1.00 97.56 92 GLN A N 1
ATOM 722 C CA . GLN A 1 92 ? 2.817 -2.765 -7.555 1.00 97.56 92 GLN A CA 1
ATOM 723 C C . GLN A 1 92 ? 3.259 -3.116 -6.127 1.00 97.56 92 GLN A C 1
ATOM 725 O O . GLN A 1 92 ? 2.688 -4.020 -5.525 1.00 97.56 92 GLN A O 1
ATOM 730 N N . ALA A 1 93 ? 4.218 -2.377 -5.566 1.00 97.62 93 ALA A N 1
ATOM 731 C CA . ALA A 1 93 ? 4.677 -2.556 -4.191 1.00 97.62 93 ALA A CA 1
ATOM 732 C C . ALA A 1 93 ? 3.543 -2.388 -3.177 1.00 97.62 93 ALA A C 1
ATOM 734 O O . ALA A 1 93 ? 3.415 -3.193 -2.261 1.00 97.62 93 ALA A O 1
ATOM 735 N N . LEU A 1 94 ? 2.691 -1.373 -3.362 1.00 95.69 94 LEU A N 1
ATOM 736 C CA . LEU A 1 94 ? 1.518 -1.166 -2.515 1.00 95.69 94 LEU A CA 1
ATOM 737 C C . LEU A 1 94 ? 0.605 -2.396 -2.526 1.00 95.69 94 LEU A C 1
ATOM 739 O O . LEU A 1 94 ? 0.185 -2.852 -1.470 1.00 95.69 94 LEU A O 1
ATOM 743 N N . HIS A 1 95 ? 0.327 -2.946 -3.709 1.00 95.50 95 HIS A N 1
ATOM 744 C CA . HIS A 1 95 ? -0.508 -4.135 -3.835 1.00 95.50 95 HIS A CA 1
ATOM 745 C C . HIS A 1 95 ? 0.114 -5.362 -3.155 1.00 95.50 95 HIS A C 1
ATOM 747 O O . HIS A 1 95 ? -0.572 -6.025 -2.383 1.00 95.50 95 HIS A O 1
ATOM 753 N N . ILE A 1 96 ? 1.401 -5.633 -3.403 1.00 96.12 96 ILE A N 1
ATOM 754 C CA . ILE A 1 96 ? 2.117 -6.780 -2.823 1.00 96.12 96 ILE A CA 1
ATOM 755 C C . ILE A 1 96 ? 2.114 -6.696 -1.296 1.00 96.12 96 ILE A C 1
ATOM 757 O O . ILE A 1 96 ? 1.681 -7.629 -0.629 1.00 96.12 96 ILE A O 1
ATOM 761 N N . VAL A 1 97 ? 2.549 -5.562 -0.743 1.00 96.69 97 VAL A N 1
ATOM 762 C CA . VAL A 1 97 ? 2.703 -5.421 0.708 1.00 96.69 97 VAL A CA 1
ATOM 763 C C . VAL A 1 97 ? 1.350 -5.438 1.413 1.00 96.69 97 VAL A C 1
ATOM 765 O O . VAL A 1 97 ? 1.231 -6.102 2.432 1.00 96.69 97 VAL A O 1
ATOM 768 N N . LEU A 1 98 ? 0.313 -4.764 0.896 1.00 94.00 98 LEU A N 1
ATOM 769 C CA . LEU A 1 98 ? -1.013 -4.824 1.530 1.00 94.00 98 LEU A CA 1
ATOM 770 C C . LEU A 1 98 ? -1.615 -6.234 1.476 1.00 94.00 98 LEU A C 1
ATOM 772 O O . LEU A 1 98 ? -2.307 -6.628 2.411 1.00 94.00 98 LEU A O 1
ATOM 776 N N . ASN A 1 99 ? -1.354 -6.997 0.409 1.00 92.25 99 ASN A N 1
ATOM 777 C CA . ASN A 1 99 ? -1.798 -8.385 0.339 1.00 92.25 99 ASN A CA 1
ATOM 778 C C . ASN A 1 99 ? -1.173 -9.218 1.458 1.00 92.25 99 ASN A C 1
ATOM 780 O O . ASN A 1 99 ? -1.900 -9.831 2.229 1.00 92.25 99 ASN A O 1
ATOM 784 N N . THR A 1 100 ? 0.152 -9.174 1.580 1.00 92.31 100 THR A N 1
ATOM 785 C CA . THR A 1 100 ? 0.890 -9.969 2.567 1.00 92.31 100 THR A CA 1
ATOM 786 C C . THR A 1 100 ? 0.672 -9.493 4.003 1.00 92.31 100 THR A C 1
ATOM 788 O O . THR A 1 100 ? 0.461 -10.308 4.892 1.00 92.31 100 THR A O 1
ATOM 791 N N . GLU A 1 101 ? 0.680 -8.182 4.252 1.00 92.25 101 GLU A N 1
ATOM 792 C CA . GLU A 1 101 ? 0.639 -7.644 5.619 1.00 92.25 101 GLU A CA 1
ATOM 793 C C . GLU A 1 101 ? -0.775 -7.449 6.171 1.00 92.25 101 GLU A C 1
ATOM 795 O O . GLU A 1 101 ? -0.918 -7.281 7.377 1.00 92.25 101 GLU A O 1
ATOM 800 N N . LEU A 1 102 ? -1.815 -7.420 5.331 1.00 89.75 102 LEU A N 1
ATOM 801 C CA . LEU A 1 102 ? -3.194 -7.219 5.794 1.00 89.75 102 LEU A CA 1
ATOM 802 C C . LEU A 1 102 ? -4.137 -8.312 5.306 1.00 89.75 102 LEU A C 1
ATOM 804 O O . LEU A 1 102 ? -4.811 -8.936 6.118 1.00 89.75 102 LEU A O 1
ATOM 808 N N . TYR A 1 103 ? -4.225 -8.542 3.996 1.00 85.75 103 TYR A N 1
ATOM 809 C CA . TYR A 1 103 ? -5.290 -9.397 3.459 1.00 85.75 103 TYR A CA 1
ATOM 810 C C . TYR A 1 103 ? -5.053 -10.893 3.690 1.00 85.75 103 TYR A C 1
ATOM 812 O O . TYR A 1 103 ? -6.012 -11.627 3.917 1.00 85.75 103 TYR A O 1
ATOM 820 N N . GLU A 1 104 ? -3.802 -11.348 3.701 1.00 88.38 104 GLU A N 1
ATOM 821 C CA . GLU A 1 104 ? -3.460 -12.724 4.075 1.00 88.38 104 GLU A CA 1
ATOM 822 C C . GLU A 1 104 ? -3.761 -13.010 5.556 1.00 88.38 104 GLU A C 1
ATOM 824 O O . GLU A 1 104 ? -4.188 -14.117 5.873 1.00 88.38 104 GLU A O 1
ATOM 829 N N . LEU A 1 105 ? -3.655 -12.010 6.445 1.00 82.88 105 LEU A N 1
ATOM 830 C CA . LEU A 1 105 ? -4.028 -12.161 7.859 1.00 82.88 105 LEU A CA 1
ATOM 831 C C . LEU A 1 105 ? -5.529 -12.429 8.030 1.00 82.88 105 LEU A C 1
ATOM 833 O O . LEU A 1 105 ? -5.916 -13.275 8.832 1.00 82.88 105 LEU A O 1
ATOM 837 N N . ILE A 1 106 ? -6.372 -11.751 7.243 1.00 78.88 106 ILE A N 1
ATOM 838 C CA . ILE A 1 106 ? -7.829 -11.968 7.258 1.00 78.88 106 ILE A CA 1
ATOM 839 C C . ILE A 1 106 ? -8.160 -13.401 6.829 1.00 78.88 106 ILE A C 1
ATOM 841 O O . ILE A 1 106 ? -9.012 -14.057 7.429 1.00 78.88 106 ILE A O 1
ATOM 845 N N . ALA A 1 107 ? -7.484 -13.892 5.783 1.00 70.00 107 ALA A N 1
ATOM 846 C CA . ALA A 1 107 ? -7.690 -15.247 5.288 1.00 70.00 107 ALA A CA 1
ATOM 847 C C . ALA A 1 107 ? -7.342 -16.291 6.361 1.00 70.00 107 ALA A C 1
ATOM 849 O O . ALA A 1 107 ? -8.155 -17.179 6.608 1.00 70.00 107 ALA A O 1
ATOM 850 N N . SER A 1 108 ? -6.206 -16.129 7.053 1.00 66.31 108 SER A N 1
ATOM 851 C CA . SER A 1 108 ? -5.817 -17.040 8.135 1.00 66.31 108 SER A CA 1
ATOM 852 C C . SER A 1 108 ? -6.777 -17.012 9.326 1.00 66.31 108 SER A C 1
ATOM 854 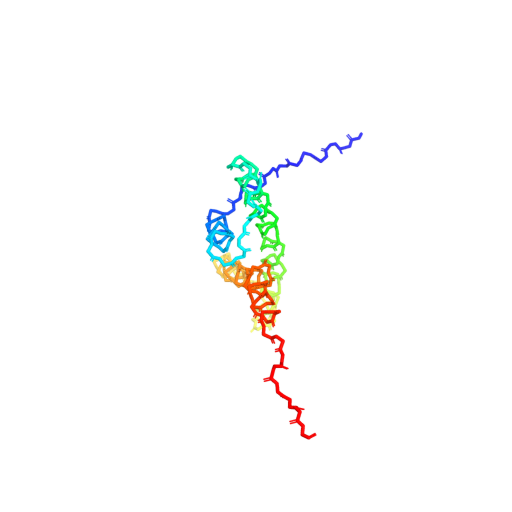O O . SER A 1 108 ? -7.104 -18.070 9.855 1.00 66.31 108 SER A O 1
ATOM 856 N N . ASP A 1 109 ? -7.284 -15.835 9.707 1.00 60.38 109 ASP A N 1
ATOM 857 C CA . ASP A 1 109 ? -8.217 -15.698 10.836 1.00 60.38 109 ASP A CA 1
ATOM 858 C C . ASP A 1 109 ? -9.559 -16.403 10.552 1.00 60.38 109 ASP A C 1
ATOM 860 O O . ASP A 1 109 ? -10.163 -17.018 11.429 1.00 60.38 109 ASP A O 1
ATOM 864 N N . THR A 1 110 ? -9.986 -16.415 9.283 1.00 61.53 110 THR A N 1
ATOM 865 C CA . THR A 1 110 ? -11.218 -17.098 8.852 1.00 61.53 110 THR A CA 1
ATOM 866 C C . THR A 1 110 ? -11.061 -18.626 8.782 1.00 61.53 110 THR A C 1
ATOM 868 O O . THR A 1 110 ? -12.035 -19.357 8.973 1.00 61.53 110 THR A O 1
ATOM 871 N N . GLU A 1 111 ? -9.864 -19.140 8.483 1.00 59.09 111 GLU A N 1
ATOM 872 C CA . GLU A 1 111 ? -9.611 -20.587 8.365 1.00 59.09 111 GLU A CA 1
ATOM 873 C C . GLU A 1 111 ? -9.592 -21.299 9.730 1.00 59.09 111 GLU A C 1
ATOM 875 O O . GLU A 1 111 ? -10.025 -22.452 9.821 1.00 59.09 111 GLU A O 1
ATOM 880 N N . ASP A 1 112 ? -9.195 -20.608 10.802 1.00 56.19 112 ASP A N 1
ATOM 881 C CA . ASP A 1 112 ? -9.194 -21.153 12.167 1.00 56.19 112 ASP A CA 1
ATOM 882 C C . ASP A 1 112 ? -10.615 -21.346 12.750 1.00 56.19 112 ASP A C 1
ATOM 884 O O . ASP A 1 112 ? -10.818 -22.161 13.657 1.00 56.19 112 ASP A O 1
ATOM 888 N N . GLU A 1 113 ? -11.635 -20.673 12.200 1.00 51.09 113 GLU A N 1
ATOM 889 C CA . GLU A 1 113 ? -13.024 -20.767 12.679 1.00 51.09 113 GLU A CA 1
ATOM 890 C C . GLU A 1 113 ? -13.793 -21.997 12.134 1.00 51.09 113 GLU A C 1
ATOM 892 O O . GLU A 1 113 ? -14.884 -22.328 12.611 1.00 51.09 113 GLU A O 1
ATOM 897 N N . TYR A 1 114 ? -13.206 -22.759 11.200 1.00 49.66 114 TYR A N 1
ATOM 898 C CA . TYR A 1 114 ? -13.786 -24.000 10.669 1.00 49.66 114 TYR A CA 1
ATOM 899 C C . TYR A 1 114 ? -12.886 -25.217 10.927 1.00 49.66 114 TYR A C 1
ATOM 901 O O . TYR A 1 114 ? -12.293 -25.754 9.987 1.00 49.66 114 TYR A O 1
AT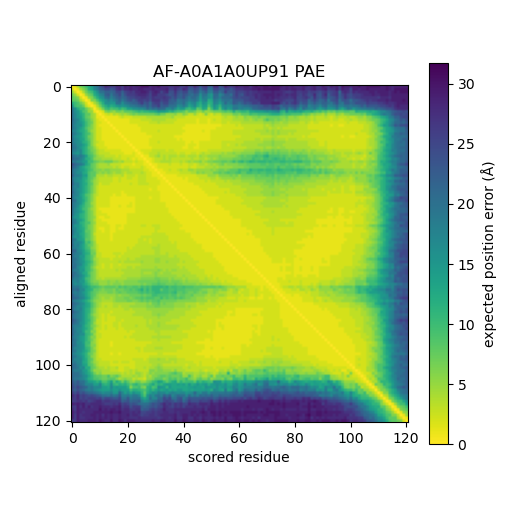OM 909 N N . PRO A 1 115 ? -12.830 -25.766 12.160 1.00 50.44 115 PRO A N 1
ATOM 910 C CA . PRO A 1 115 ? -12.258 -27.089 12.338 1.00 50.44 115 PRO A CA 1
ATOM 911 C C . PRO A 1 115 ? -13.114 -28.073 11.538 1.00 50.44 115 PRO A C 1
ATOM 913 O O . PRO A 1 115 ? -14.323 -28.173 11.755 1.00 50.44 115 PRO A O 1
ATOM 916 N N . GLU A 1 116 ? -12.473 -28.767 10.601 1.00 54.03 116 GLU A N 1
ATOM 917 C CA . GLU A 1 116 ? -12.985 -29.843 9.755 1.00 54.03 116 GLU A CA 1
ATOM 918 C C . GLU A 1 116 ? -13.995 -30.743 10.504 1.00 54.03 116 GLU A C 1
ATOM 920 O O . GLU A 1 116 ? -13.664 -31.761 11.112 1.00 54.03 116 GLU A O 1
ATOM 925 N N . ARG A 1 117 ? -15.280 -30.377 10.479 1.00 60.44 117 ARG A N 1
ATOM 926 C CA . ARG A 1 117 ? -16.365 -31.234 10.958 1.00 60.44 117 ARG A CA 1
ATOM 927 C C . ARG A 1 117 ? -16.812 -32.124 9.816 1.00 60.44 117 ARG A C 1
ATOM 929 O O . ARG A 1 117 ? -17.780 -31.773 9.161 1.00 60.44 117 ARG A O 1
ATOM 936 N N . VAL A 1 118 ? -16.121 -33.248 9.618 1.00 54.28 118 VAL A N 1
ATOM 937 C CA . VAL A 1 118 ? -16.610 -34.593 9.218 1.00 54.28 118 VAL A CA 1
ATOM 938 C C . VAL A 1 118 ? -15.465 -35.345 8.534 1.00 54.28 118 VAL A C 1
ATOM 940 O O . VAL A 1 118 ? -14.968 -34.922 7.502 1.00 54.28 118 VAL A O 1
ATOM 943 N N . ARG A 1 119 ? -15.051 -36.518 9.016 1.00 46.34 119 ARG A N 1
ATOM 944 C CA . ARG A 1 119 ? -15.825 -37.761 8.872 1.00 46.34 119 ARG A CA 1
ATOM 945 C C . ARG A 1 119 ? -15.507 -38.753 9.990 1.00 46.34 119 ARG A C 1
ATOM 947 O O . ARG A 1 119 ? -14.447 -39.369 10.008 1.00 46.34 119 ARG A O 1
ATOM 954 N N . THR A 1 120 ? -16.484 -38.980 10.858 1.00 50.81 120 THR A N 1
ATOM 955 C CA . THR A 1 120 ? -16.654 -40.287 11.498 1.00 50.81 120 THR A CA 1
ATOM 956 C C . THR A 1 120 ? -17.238 -41.220 10.435 1.00 50.81 120 THR A C 1
ATOM 958 O O . THR A 1 120 ? -18.298 -40.919 9.883 1.00 50.81 120 THR A O 1
ATOM 961 N N . ALA A 1 121 ? -16.522 -42.294 10.112 1.00 52.75 121 ALA A N 1
ATOM 962 C CA . ALA A 1 121 ? -17.025 -43.444 9.367 1.00 52.75 121 ALA A CA 1
ATOM 963 C C . ALA A 1 121 ? -16.926 -44.676 10.267 1.00 52.75 121 ALA A C 1
ATOM 965 O O . ALA A 1 121 ? -15.927 -44.752 11.020 1.00 52.75 121 ALA A O 1
#

Solvent-accessible surface area (backbone atoms only — not comparable to full-atom values): 6924 Å² total; per-residue (Å²): 132,86,75,77,75,79,69,78,69,80,55,44,68,69,48,37,50,50,44,47,48,43,39,72,73,70,71,53,69,70,86,86,56,50,72,66,57,52,52,51,49,40,51,53,53,16,38,53,51,40,53,51,24,52,54,44,13,50,55,46,20,54,52,45,53,51,54,49,18,66,75,50,82,67,41,79,72,53,74,68,57,47,48,52,42,37,53,51,18,37,56,50,18,45,53,54,45,48,40,65,75,47,53,48,53,47,55,54,62,57,56,71,75,56,74,86,86,76,82,92,128

Radius of gyration: 20.1 Å; Cα contacts (8 Å, |Δi|>4): 87; chains: 1; bounding box: 44×55×53 Å

Nearest PDB structures (foldseek):
  6ynz-assembly1_p  TM=5.751E-01  e=9.553E+00  Tetrahymena thermophila
  8esz-assembly1_AM  TM=3.289E-01  e=1.797E+00  Drosophila melanogaster